Protein AF-A0A4V1UXA6-F1 (afdb_monomer)

Structure (mmCIF, N/CA/C/O backbone):
data_AF-A0A4V1UXA6-F1
#
_entry.id   AF-A0A4V1UXA6-F1
#
loop_
_atom_site.group_PDB
_atom_site.id
_atom_site.type_symbol
_atom_site.label_atom_id
_atom_site.label_alt_id
_atom_site.label_comp_id
_atom_site.label_asym_id
_atom_site.label_entity_id
_atom_site.label_seq_id
_atom_site.pdbx_PDB_ins_code
_atom_site.Cartn_x
_atom_site.Cartn_y
_atom_site.Cartn_z
_atom_site.occupancy
_atom_site.B_iso_or_equiv
_atom_site.auth_seq_id
_atom_site.auth_comp_id
_atom_site.auth_asym_id
_atom_site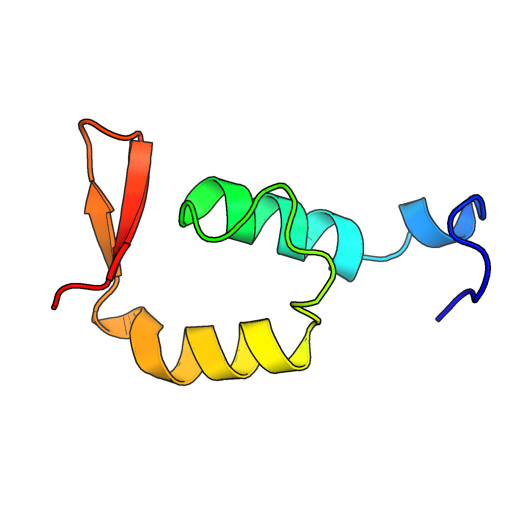.auth_atom_id
_atom_site.pdbx_PDB_model_num
ATOM 1 N N . MET A 1 1 ? 8.550 -4.884 -20.311 1.00 54.22 1 MET A N 1
ATOM 2 C CA . MET A 1 1 ? 8.718 -3.564 -19.664 1.00 54.22 1 MET A CA 1
ATOM 3 C C . MET A 1 1 ? 10.078 -2.998 -20.059 1.00 54.22 1 MET A C 1
ATOM 5 O O . MET A 1 1 ? 10.956 -3.811 -20.344 1.00 54.22 1 MET A O 1
ATOM 9 N N . PRO A 1 2 ? 10.262 -1.667 -20.147 1.00 48.38 2 PRO A N 1
ATOM 10 C CA . PRO A 1 2 ? 11.566 -1.075 -20.438 1.00 48.38 2 PRO A CA 1
ATOM 11 C C . PRO A 1 2 ? 12.580 -1.530 -19.386 1.00 48.38 2 PRO A C 1
ATOM 13 O O . PRO A 1 2 ? 12.291 -1.509 -18.195 1.00 48.38 2 PRO A O 1
ATOM 16 N N . VAL A 1 3 ? 13.749 -1.984 -19.830 1.00 61.12 3 VAL A N 1
ATOM 17 C CA . VAL A 1 3 ? 14.803 -2.503 -18.938 1.00 61.12 3 VAL A CA 1
ATOM 18 C C . VAL A 1 3 ? 15.531 -1.358 -18.222 1.00 61.12 3 VAL A C 1
ATOM 20 O O . VAL A 1 3 ? 16.114 -1.543 -17.158 1.00 61.12 3 VAL A O 1
ATOM 23 N N . ASP A 1 4 ? 15.474 -0.159 -18.800 1.00 64.19 4 ASP A N 1
ATOM 24 C CA . ASP A 1 4 ? 16.158 1.029 -18.311 1.00 64.19 4 ASP A CA 1
ATOM 25 C C . ASP A 1 4 ? 15.227 1.880 -17.434 1.00 64.19 4 ASP A C 1
ATOM 27 O O . ASP A 1 4 ? 14.225 2.424 -17.912 1.00 64.19 4 ASP A O 1
ATOM 31 N N . LYS A 1 5 ? 15.574 2.013 -16.147 1.00 58.25 5 LYS A N 1
ATOM 32 C CA . LYS A 1 5 ? 14.835 2.811 -15.153 1.00 58.25 5 LYS A CA 1
ATOM 33 C C . LYS A 1 5 ? 14.783 4.306 -15.517 1.00 58.25 5 LYS A C 1
ATOM 35 O O . LYS A 1 5 ? 13.837 4.980 -15.118 1.00 58.25 5 LYS A O 1
ATOM 40 N N . GLY A 1 6 ? 15.734 4.817 -16.306 1.00 65.06 6 GLY A N 1
ATOM 41 C CA . GLY A 1 6 ? 15.759 6.210 -16.771 1.00 65.06 6 GLY A CA 1
ATOM 42 C C . GLY A 1 6 ? 14.927 6.479 -18.029 1.00 65.06 6 GLY A C 1
ATOM 43 O O . GLY A 1 6 ? 14.841 7.623 -18.476 1.00 65.06 6 GLY A O 1
ATOM 44 N N . SER A 1 7 ? 14.322 5.445 -18.624 1.00 72.25 7 SER A N 1
ATOM 45 C CA . SER A 1 7 ? 13.577 5.595 -19.870 1.00 72.25 7 SER A CA 1
ATOM 46 C C . SER A 1 7 ? 12.330 6.468 -19.678 1.00 72.25 7 SER A C 1
ATOM 48 O O . SER A 1 7 ? 11.508 6.170 -18.808 1.00 72.25 7 SER A O 1
ATOM 50 N N . PRO A 1 8 ? 12.094 7.473 -20.543 1.00 69.06 8 PRO A N 1
ATOM 51 C CA . PRO A 1 8 ? 10.847 8.2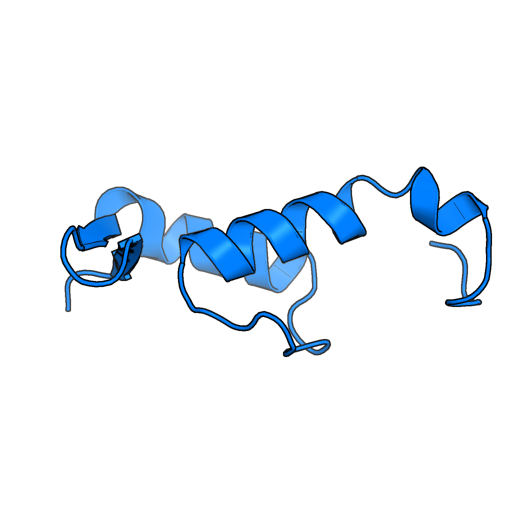35 -20.549 1.00 69.06 8 PRO A CA 1
ATOM 52 C C . PRO A 1 8 ? 9.595 7.361 -20.729 1.00 69.06 8 PRO A C 1
ATOM 54 O O . PRO A 1 8 ? 8.509 7.745 -20.307 1.00 69.06 8 PRO A O 1
ATOM 57 N N . ALA A 1 9 ? 9.742 6.158 -21.300 1.00 67.56 9 ALA A N 1
ATOM 58 C CA . ALA A 1 9 ? 8.663 5.178 -21.414 1.00 67.56 9 ALA A CA 1
ATOM 59 C C . ALA A 1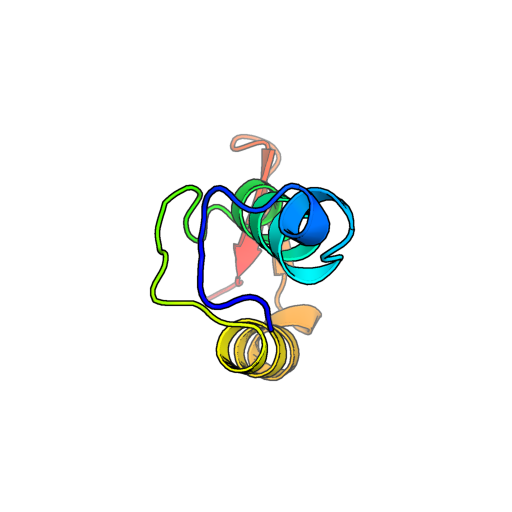 9 ? 8.128 4.702 -20.046 1.00 67.56 9 ALA A C 1
ATOM 61 O O . ALA A 1 9 ? 6.986 4.255 -19.967 1.00 67.56 9 ALA A O 1
ATOM 62 N N . ASN A 1 10 ? 8.905 4.842 -18.964 1.00 62.56 10 ASN A N 1
ATOM 63 C CA . ASN A 1 10 ? 8.455 4.531 -17.604 1.00 62.56 10 ASN A CA 1
ATOM 64 C C . ASN A 1 10 ? 7.409 5.529 -17.089 1.00 62.56 10 ASN A C 1
ATOM 66 O O . ASN A 1 10 ? 6.579 5.158 -16.266 1.00 62.56 10 ASN A O 1
ATOM 70 N N . PHE A 1 11 ? 7.374 6.761 -17.610 1.00 62.69 11 PHE A N 1
ATOM 71 C CA . PHE A 1 11 ? 6.318 7.727 -17.277 1.00 62.69 11 PHE A CA 1
ATOM 72 C C . PHE A 1 11 ? 4.952 7.338 -17.862 1.00 62.69 11 PHE A C 1
ATOM 74 O O . PHE A 1 11 ? 3.917 7.812 -17.402 1.00 62.69 11 PHE A O 1
ATOM 81 N N . CYS A 1 12 ? 4.932 6.455 -18.860 1.00 64.75 12 CYS A N 1
ATOM 82 C CA . CYS A 1 12 ? 3.709 5.856 -19.386 1.00 64.75 12 CYS A CA 1
ATOM 83 C C . CYS A 1 12 ? 3.415 4.491 -18.756 1.00 64.75 12 CYS A C 1
ATOM 85 O O . CYS A 1 12 ? 2.459 3.838 -19.170 1.00 64.75 12 CYS A O 1
ATOM 87 N N . ASN A 1 13 ? 4.227 4.039 -17.793 1.00 65.62 13 ASN A N 1
ATOM 88 C CA . ASN A 1 13 ? 4.006 2.773 -17.121 1.00 65.62 13 ASN A CA 1
ATOM 89 C C . ASN A 1 13 ? 2.986 2.968 -15.984 1.00 65.62 13 ASN A C 1
ATOM 91 O O . ASN A 1 13 ? 3.335 3.564 -14.958 1.00 65.62 13 ASN A O 1
ATOM 95 N N . PRO A 1 14 ? 1.737 2.486 -16.130 1.00 63.69 14 PRO A N 1
ATOM 96 C CA . PRO A 1 14 ? 0.722 2.636 -15.092 1.00 63.69 14 PRO A CA 1
ATOM 97 C C . PRO A 1 14 ? 1.152 1.977 -13.778 1.00 63.69 14 PRO A C 1
ATOM 99 O O . PRO A 1 14 ? 0.784 2.461 -12.710 1.00 63.69 14 PRO A O 1
ATOM 102 N N . ASP A 1 15 ? 1.983 0.939 -13.843 1.00 65.50 15 ASP A N 1
ATOM 103 C CA . ASP A 1 15 ? 2.450 0.169 -12.694 1.00 65.50 15 ASP A CA 1
ATOM 104 C C . ASP A 1 15 ? 3.274 1.025 -11.722 1.00 65.50 15 ASP A C 1
ATOM 106 O O . ASP A 1 15 ? 3.023 1.018 -10.517 1.00 65.50 15 ASP A O 1
ATOM 110 N N . THR A 1 16 ? 4.205 1.840 -12.231 1.00 62.94 16 THR A N 1
ATOM 111 C CA . THR A 1 16 ? 5.093 2.674 -11.402 1.00 62.94 16 THR A CA 1
ATOM 112 C C . THR A 1 16 ? 4.308 3.669 -10.546 1.00 62.94 16 THR A C 1
ATOM 114 O O . THR A 1 16 ? 4.595 3.846 -9.361 1.00 62.94 16 THR A O 1
ATOM 117 N N . TYR A 1 17 ? 3.275 4.287 -11.118 1.00 65.50 17 TYR A N 1
ATOM 118 C CA . TYR A 1 17 ? 2.429 5.238 -10.398 1.00 65.50 17 TYR A CA 1
ATOM 119 C C . TYR A 1 17 ? 1.396 4.551 -9.510 1.00 65.50 17 TYR A C 1
ATOM 121 O O . TYR A 1 17 ? 1.123 5.018 -8.403 1.00 65.50 17 TYR A O 1
ATOM 129 N N . THR A 1 18 ? 0.852 3.424 -9.969 1.00 68.56 18 THR A N 1
ATOM 130 C CA . THR A 1 18 ? -0.158 2.656 -9.236 1.00 68.56 18 THR A CA 1
ATOM 131 C C . THR A 1 18 ? 0.429 2.061 -7.960 1.00 68.56 18 THR A C 1
ATOM 133 O O . THR A 1 18 ? -0.169 2.195 -6.893 1.00 68.56 18 THR A O 1
ATOM 136 N N . PHE A 1 19 ? 1.631 1.483 -8.017 1.00 71.25 19 PHE A N 1
ATOM 137 C CA . PHE A 1 19 ? 2.267 0.889 -6.838 1.00 71.25 19 PHE A CA 1
ATOM 138 C C . PHE A 1 19 ? 2.767 1.941 -5.857 1.00 71.25 19 PHE A C 1
ATOM 140 O O . PHE A 1 19 ? 2.578 1.770 -4.655 1.00 71.25 19 PHE A O 1
ATOM 147 N N . GLY A 1 20 ? 3.307 3.066 -6.337 1.00 71.06 20 GLY A N 1
ATOM 148 C CA . GLY A 1 20 ? 3.663 4.192 -5.467 1.00 71.06 20 GLY A CA 1
ATOM 149 C C . GLY A 1 20 ? 2.449 4.764 -4.722 1.00 71.06 20 GLY A C 1
ATOM 150 O O . GLY A 1 20 ? 2.522 5.074 -3.526 1.00 71.06 20 GLY A O 1
ATOM 151 N N . TYR A 1 21 ? 1.303 4.842 -5.404 1.00 75.06 21 TYR A N 1
ATOM 152 C CA . TYR A 1 21 ? 0.044 5.267 -4.802 1.00 75.06 21 TYR A CA 1
ATOM 153 C C . TYR A 1 21 ? -0.471 4.261 -3.764 1.00 75.06 21 TYR A C 1
ATOM 155 O O . TYR A 1 21 ? -0.740 4.644 -2.625 1.00 75.06 21 TYR A O 1
ATOM 163 N N . LEU A 1 22 ? -0.532 2.969 -4.103 1.00 77.69 22 LEU A N 1
ATOM 164 C CA . LEU A 1 22 ? -0.967 1.911 -3.183 1.00 77.69 22 LEU A CA 1
ATOM 165 C C . LEU A 1 22 ? -0.0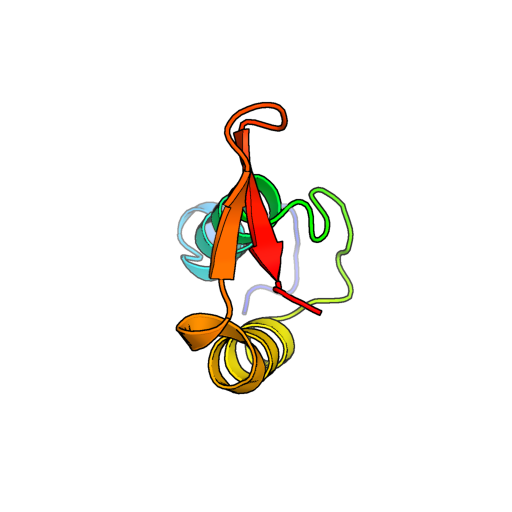47 1.783 -1.962 1.00 77.69 22 LEU A C 1
ATOM 167 O O . LEU A 1 22 ? -0.524 1.642 -0.834 1.00 77.69 22 LEU A O 1
ATOM 171 N N . ALA A 1 23 ? 1.266 1.896 -2.157 1.00 76.81 23 ALA A N 1
ATOM 172 C CA . ALA A 1 23 ? 2.254 1.902 -1.086 1.00 76.81 23 ALA A CA 1
ATOM 173 C C . ALA A 1 23 ? 2.046 3.067 -0.113 1.00 76.81 23 ALA A C 1
ATOM 175 O O . ALA A 1 23 ? 2.126 2.880 1.103 1.00 76.81 23 ALA A O 1
ATOM 176 N N . THR A 1 24 ? 1.752 4.254 -0.649 1.00 79.94 24 THR A N 1
ATOM 177 C CA . THR A 1 24 ? 1.446 5.446 0.148 1.00 79.94 24 THR A CA 1
ATOM 178 C C . THR A 1 24 ? 0.135 5.275 0.905 1.00 79.94 24 THR A C 1
ATOM 180 O O . THR A 1 24 ? 0.075 5.587 2.090 1.00 79.94 24 THR A O 1
ATOM 183 N N . LEU A 1 25 ? -0.893 4.728 0.255 1.00 84.94 25 LEU A N 1
ATOM 184 C CA . LEU A 1 25 ? -2.198 4.515 0.871 1.00 84.94 25 LEU A CA 1
ATOM 185 C C . LEU A 1 25 ? -2.205 3.442 1.956 1.00 84.94 25 LEU A C 1
ATOM 187 O O . LEU A 1 25 ? -3.090 3.484 2.797 1.00 84.94 25 LEU A O 1
ATOM 191 N N . THR A 1 26 ? -1.282 2.480 1.944 1.00 85.69 26 THR A N 1
ATOM 192 C CA . THR A 1 26 ? -1.311 1.311 2.850 1.00 85.69 26 THR A CA 1
ATOM 193 C C . THR A 1 26 ? -0.114 1.240 3.803 1.00 85.69 26 THR A C 1
ATOM 195 O O . THR A 1 26 ? 0.052 0.262 4.532 1.00 85.69 26 THR A O 1
ATOM 198 N N . SER A 1 27 ? 0.770 2.247 3.783 1.00 72.44 27 SER A N 1
ATOM 199 C CA . SER A 1 27 ? 2.057 2.251 4.503 1.00 72.44 27 SER A CA 1
ATOM 200 C C . SER A 1 27 ? 2.964 1.039 4.215 1.00 72.44 27 SER A C 1
ATOM 202 O O . SER A 1 27 ? 3.898 0.770 4.971 1.00 72.44 27 SER A O 1
ATOM 204 N N . LYS A 1 28 ? 2.727 0.284 3.129 1.00 70.00 28 LYS A N 1
ATOM 205 C CA . LYS A 1 28 ? 3.444 -0.972 2.828 1.00 70.00 28 LYS A CA 1
ATOM 206 C C . LYS A 1 28 ? 4.724 -0.832 2.011 1.00 70.00 28 LYS A C 1
ATOM 208 O O . LYS A 1 28 ? 5.334 -1.851 1.688 1.00 70.00 28 LYS A O 1
ATOM 213 N N . GLY A 1 29 ? 5.200 0.384 1.779 1.00 61.53 29 GLY A N 1
ATOM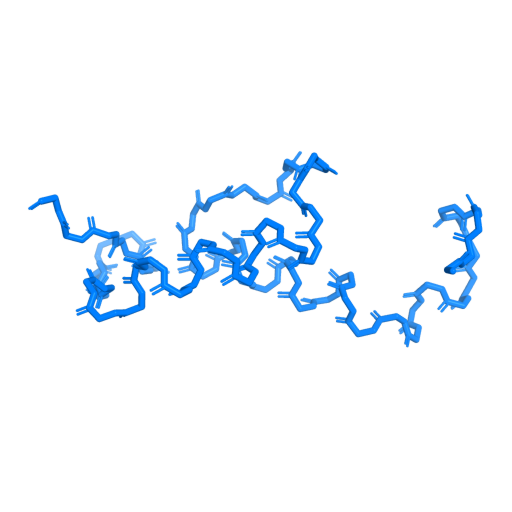 214 C CA . GLY A 1 29 ? 6.567 0.586 1.310 1.00 61.53 29 GLY A CA 1
ATOM 215 C C . GLY A 1 29 ? 6.650 1.582 0.182 1.00 61.53 29 GLY A C 1
ATOM 216 O O . GLY A 1 29 ? 6.689 1.187 -0.977 1.00 61.53 29 GLY A O 1
ATOM 217 N N . LYS A 1 30 ? 6.765 2.863 0.542 1.00 57.00 30 LYS A N 1
ATOM 218 C CA . LYS A 1 30 ? 7.212 3.892 -0.403 1.00 57.00 30 LYS A CA 1
ATOM 219 C C . LYS A 1 30 ? 8.511 3.499 -1.132 1.00 57.00 30 LYS A C 1
ATOM 221 O O . LYS A 1 30 ? 8.724 3.998 -2.227 1.00 57.00 30 LYS A O 1
ATOM 226 N N . ASP A 1 31 ? 9.290 2.560 -0.577 1.00 58.38 31 ASP A N 1
ATOM 227 C CA . ASP A 1 31 ? 10.654 2.255 -1.018 1.00 58.38 31 ASP A CA 1
ATOM 228 C C . ASP A 1 31 ? 10.957 0.748 -1.199 1.00 58.38 31 ASP A C 1
ATOM 230 O O . ASP A 1 31 ? 12.119 0.371 -1.330 1.00 58.38 31 ASP A O 1
ATOM 234 N N . ASP A 1 32 ? 9.953 -0.142 -1.184 1.00 66.88 32 ASP A N 1
ATOM 235 C CA . ASP A 1 32 ? 10.205 -1.582 -1.370 1.00 66.88 32 ASP A CA 1
ATOM 236 C C . ASP A 1 32 ? 10.082 -1.986 -2.845 1.00 66.88 32 ASP A C 1
ATOM 238 O O . ASP A 1 32 ? 9.040 -2.463 -3.298 1.00 66.88 32 ASP A O 1
ATOM 242 N N . GLU A 1 33 ? 11.177 -1.795 -3.588 1.00 67.81 33 GLU A N 1
ATOM 243 C CA . GLU A 1 33 ? 11.287 -2.155 -5.008 1.00 67.81 33 GLU A CA 1
ATOM 244 C C . GLU A 1 33 ? 11.117 -3.665 -5.282 1.00 67.81 33 GLU A C 1
ATOM 246 O O . GLU A 1 33 ? 11.023 -4.062 -6.442 1.00 67.81 33 GLU A O 1
ATOM 251 N N . THR A 1 34 ? 11.067 -4.522 -4.251 1.00 74.38 34 THR A N 1
ATOM 252 C CA . THR A 1 34 ? 10.850 -5.972 -4.424 1.00 74.38 34 THR A CA 1
ATOM 253 C C . THR A 1 34 ? 9.379 -6.342 -4.631 1.00 74.38 34 THR A C 1
ATOM 255 O O . THR A 1 34 ? 9.073 -7.476 -5.000 1.00 74.38 34 THR A O 1
ATOM 258 N N . LYS A 1 35 ? 8.460 -5.393 -4.414 1.00 77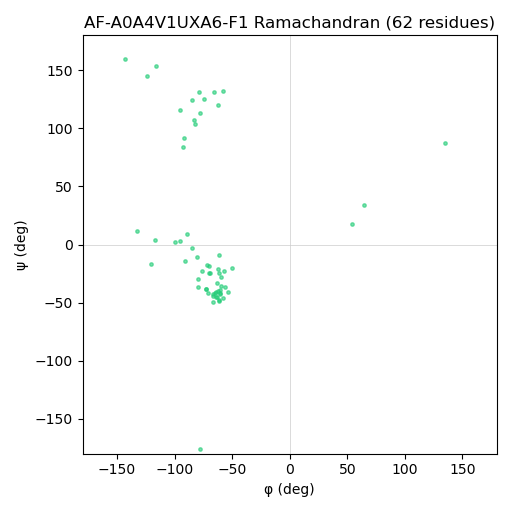.62 35 LYS A N 1
ATOM 259 C CA . LYS A 1 35 ? 7.015 -5.586 -4.569 1.00 77.62 35 LYS A CA 1
ATOM 260 C C . LYS A 1 35 ? 6.568 -5.211 -5.976 1.00 77.62 35 LYS A C 1
ATOM 262 O O . LYS A 1 35 ? 6.223 -4.062 -6.252 1.00 77.62 35 LYS A 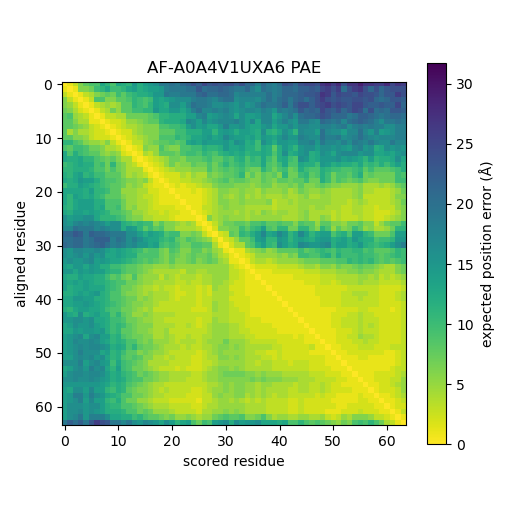O 1
ATOM 267 N N . ASP A 1 36 ? 6.565 -6.201 -6.856 1.00 78.00 36 ASP A N 1
ATOM 268 C CA . ASP A 1 36 ? 6.037 -6.063 -8.208 1.00 78.00 36 ASP A CA 1
ATOM 269 C C . ASP A 1 36 ? 4.495 -6.123 -8.256 1.00 78.00 36 ASP A C 1
ATOM 271 O O . ASP A 1 36 ? 3.797 -6.186 -7.236 1.00 78.00 36 ASP A O 1
ATOM 275 N N . TYR A 1 37 ? 3.951 -6.093 -9.474 1.00 76.44 37 TYR A N 1
ATOM 276 C CA . TYR A 1 37 ? 2.510 -6.149 -9.710 1.00 76.44 37 TYR A CA 1
ATOM 277 C C . TYR A 1 37 ? 1.860 -7.423 -9.156 1.00 76.44 37 TYR A C 1
ATOM 279 O O . TYR A 1 37 ? 0.728 -7.369 -8.670 1.00 76.44 37 TYR A O 1
ATOM 287 N N . GLN A 1 38 ? 2.563 -8.559 -9.209 1.00 84.06 38 GLN A N 1
ATOM 288 C CA . GLN A 1 38 ? 2.032 -9.843 -8.768 1.00 84.06 38 GLN A CA 1
ATOM 289 C C . GLN A 1 38 ? 1.916 -9.861 -7.247 1.00 84.06 38 GLN A C 1
ATOM 291 O O . GLN A 1 38 ? 0.889 -10.275 -6.708 1.00 84.06 38 GLN A O 1
ATOM 296 N N . TRP A 1 39 ? 2.923 -9.325 -6.552 1.00 87.12 39 TRP A N 1
ATOM 297 C CA . TRP A 1 39 ? 2.861 -9.153 -5.107 1.00 87.12 39 TRP A CA 1
ATOM 298 C C . TRP A 1 39 ? 1.666 -8.287 -4.691 1.00 87.12 39 TRP A C 1
ATOM 300 O O . TRP A 1 39 ? 0.931 -8.656 -3.773 1.00 87.12 39 TRP A O 1
ATOM 310 N N . TRP A 1 40 ? 1.440 -7.156 -5.372 1.00 84.69 40 TRP A N 1
ATOM 311 C CA . TRP A 1 40 ? 0.312 -6.267 -5.073 1.00 84.69 40 TRP A CA 1
ATOM 312 C C . TRP A 1 40 ? -1.042 -6.923 -5.332 1.00 84.69 40 TRP A C 1
ATOM 314 O O . TRP A 1 40 ? -1.947 -6.778 -4.508 1.00 84.69 40 TRP A O 1
ATOM 324 N N . ALA A 1 41 ? -1.176 -7.672 -6.428 1.00 84.38 41 ALA A N 1
ATOM 325 C CA . ALA A 1 41 ? -2.388 -8.426 -6.732 1.00 84.38 41 ALA A CA 1
ATOM 326 C C . ALA A 1 41 ? -2.686 -9.474 -5.645 1.00 84.38 41 ALA A C 1
ATOM 328 O O . ALA A 1 41 ? -3.797 -9.517 -5.109 1.00 84.38 41 ALA A O 1
ATOM 329 N N . ASP A 1 42 ? -1.681 -10.260 -5.253 1.00 90.12 42 ASP A N 1
ATOM 330 C CA . ASP A 1 42 ? -1.809 -11.290 -4.219 1.00 90.12 42 ASP A CA 1
ATOM 331 C C . ASP A 1 42 ? -2.109 -10.684 -2.844 1.00 90.12 42 ASP A C 1
ATOM 333 O O . ASP A 1 42 ? -2.921 -11.208 -2.075 1.00 90.12 42 ASP A O 1
ATOM 337 N N . TRP A 1 43 ? -1.446 -9.576 -2.510 1.00 89.31 43 TRP A N 1
ATOM 338 C CA . TRP A 1 43 ? -1.681 -8.855 -1.268 1.00 89.31 43 TRP A CA 1
ATOM 339 C C . TRP A 1 43 ? -3.102 -8.297 -1.224 1.00 89.31 43 TRP A C 1
ATOM 341 O O . TRP A 1 43 ? -3.790 -8.468 -0.217 1.00 89.31 43 TRP A O 1
ATOM 351 N N . TRP A 1 44 ? -3.571 -7.683 -2.311 1.00 87.62 44 TRP A N 1
ATOM 352 C CA . TRP A 1 44 ? -4.927 -7.152 -2.392 1.00 87.62 44 TRP A CA 1
ATOM 353 C C . TRP A 1 44 ? -5.967 -8.262 -2.238 1.00 87.62 44 TRP A C 1
ATOM 355 O O . TRP A 1 44 ? -6.855 -8.155 -1.393 1.00 87.62 44 TRP A O 1
ATOM 365 N N . ALA A 1 45 ? -5.820 -9.372 -2.967 1.00 90.69 45 ALA A N 1
ATOM 366 C CA . ALA A 1 45 ? -6.730 -10.514 -2.881 1.00 90.69 45 ALA A CA 1
ATOM 367 C C . ALA A 1 45 ? -6.855 -11.070 -1.451 1.00 90.69 45 ALA A C 1
ATOM 369 O O . ALA A 1 45 ? -7.942 -11.451 -1.028 1.00 90.69 45 ALA A O 1
ATOM 370 N N . LYS A 1 46 ? -5.759 -11.072 -0.681 1.00 93.06 46 LYS A N 1
ATOM 371 C CA . LYS A 1 46 ? -5.735 -11.579 0.702 1.00 93.06 46 LYS A CA 1
ATOM 372 C C . LYS A 1 46 ? -6.294 -10.605 1.740 1.00 93.06 46 LYS A C 1
ATOM 374 O O . LYS A 1 46 ? -6.751 -11.052 2.791 1.00 93.06 46 LYS A O 1
ATOM 379 N N . ASN A 1 47 ? -6.182 -9.298 1.500 1.00 90.88 47 ASN A N 1
ATOM 380 C CA . ASN A 1 47 ? -6.340 -8.299 2.558 1.00 90.88 47 ASN A CA 1
ATOM 381 C C . ASN A 1 47 ? -7.459 -7.284 2.321 1.00 90.88 47 ASN A C 1
ATOM 383 O O . ASN A 1 47 ? -7.839 -6.635 3.288 1.00 90.88 47 ASN A O 1
ATOM 387 N N . ASN A 1 48 ? -7.982 -7.132 1.098 1.00 88.31 48 ASN A N 1
ATOM 388 C CA . ASN A 1 48 ? -8.886 -6.026 0.751 1.00 88.31 48 ASN A CA 1
ATOM 389 C C . ASN A 1 48 ? -10.103 -5.900 1.688 1.00 88.31 48 ASN A C 1
ATOM 391 O O . ASN A 1 48 ? -10.415 -4.798 2.126 1.00 88.31 48 ASN A O 1
ATOM 395 N N . GLU A 1 49 ? -10.717 -7.016 2.085 1.00 92.75 49 GLU A N 1
ATOM 396 C CA . GLU A 1 49 ? -11.888 -7.027 2.976 1.00 92.75 49 GLU A CA 1
ATOM 397 C C . GLU A 1 49 ? -11.553 -6.670 4.431 1.00 92.75 49 GLU A C 1
ATOM 399 O O . GLU A 1 49 ? -12.433 -6.327 5.215 1.00 92.75 49 GLU A O 1
ATOM 404 N N . LYS A 1 50 ? -10.272 -6.749 4.798 1.00 92.75 50 LYS A N 1
ATOM 405 C CA . LYS A 1 50 ? -9.752 -6.457 6.139 1.00 92.75 50 LYS A CA 1
ATOM 406 C C . LYS A 1 50 ? -9.135 -5.065 6.220 1.00 92.75 50 LYS A C 1
ATOM 408 O O . LYS A 1 50 ? -8.573 -4.714 7.256 1.00 92.75 50 LYS A O 1
ATOM 413 N N . LEU A 1 51 ? -9.170 -4.289 5.134 1.00 90.75 51 LEU A N 1
ATOM 414 C CA . LEU A 1 51 ? -8.617 -2.943 5.131 1.00 90.75 51 LEU A CA 1
ATOM 415 C C . LEU A 1 51 ? -9.538 -1.995 5.885 1.00 90.75 51 LEU A C 1
ATOM 417 O O . LEU A 1 51 ? -10.707 -1.829 5.545 1.00 90.75 51 LEU A O 1
ATOM 421 N N . PHE A 1 52 ? -8.977 -1.312 6.875 1.00 92.81 52 PHE A N 1
ATOM 422 C CA . PHE A 1 52 ? -9.650 -0.237 7.583 1.00 92.81 52 PHE A CA 1
ATOM 423 C C . PHE A 1 52 ? -8.819 1.038 7.503 1.00 92.81 52 PHE A C 1
ATOM 425 O O . PHE A 1 52 ? -7.588 1.014 7.496 1.00 92.81 52 PHE A O 1
ATOM 432 N N . TRP A 1 53 ? -9.503 2.176 7.424 1.00 91.25 53 TRP A N 1
ATOM 433 C CA . TRP A 1 53 ? -8.846 3.475 7.392 1.00 91.25 53 TRP A CA 1
ATOM 434 C C . TRP A 1 53 ? -8.387 3.882 8.795 1.00 91.25 53 TRP A C 1
ATOM 436 O O . TRP A 1 53 ? -9.214 4.165 9.669 1.00 91.25 53 TRP A O 1
ATOM 446 N N . ASN A 1 54 ? -7.072 3.957 9.007 1.00 90.50 54 ASN A N 1
ATOM 447 C CA . ASN A 1 54 ? -6.490 4.525 10.214 1.00 90.50 54 ASN A CA 1
ATOM 448 C C . ASN A 1 54 ? -6.430 6.055 10.076 1.00 90.50 54 ASN A C 1
ATOM 450 O O . ASN A 1 54 ? -5.565 6.607 9.394 1.00 90.50 54 ASN A O 1
ATOM 454 N N . LYS A 1 55 ? -7.357 6.749 10.747 1.00 90.31 55 LYS A N 1
ATOM 455 C CA . LYS A 1 55 ? -7.47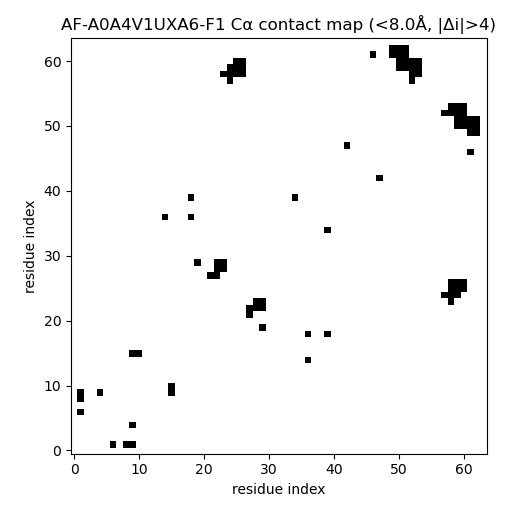8 8.216 10.693 1.00 90.31 55 LYS A CA 1
ATOM 456 C C . LYS A 1 55 ? -6.260 8.954 11.246 1.00 90.31 55 LYS A C 1
ATOM 458 O O . LYS A 1 55 ? -5.956 10.032 10.753 1.00 90.31 55 LYS A O 1
ATOM 463 N N . GLU A 1 56 ? -5.586 8.397 12.247 1.00 91.69 56 GLU A N 1
ATOM 464 C CA . GLU A 1 56 ? -4.424 9.036 12.876 1.00 91.69 56 GLU A CA 1
ATOM 465 C C . GLU A 1 56 ? -3.202 8.988 11.961 1.00 91.69 56 GLU A C 1
ATOM 467 O O . GLU A 1 56 ? -2.448 9.953 11.871 1.00 91.69 56 GLU A O 1
ATOM 472 N N . LYS A 1 57 ? -3.027 7.869 11.251 1.00 87.25 57 LYS A N 1
ATOM 473 C CA . LYS A 1 57 ? -1.890 7.660 10.349 1.00 87.25 57 LYS A CA 1
ATOM 474 C C . LYS A 1 57 ? -2.160 8.096 8.911 1.00 87.25 57 LYS A C 1
ATOM 476 O O . LYS A 1 57 ? -1.219 8.198 8.131 1.00 87.25 57 LYS A O 1
ATOM 481 N N . GLY A 1 58 ? -3.421 8.331 8.550 1.00 88.31 58 GLY A N 1
ATOM 482 C CA . GLY A 1 58 ? -3.813 8.708 7.193 1.00 88.31 58 GLY A CA 1
ATOM 483 C C . GLY A 1 58 ? -3.532 7.614 6.159 1.00 88.31 58 GLY A C 1
ATOM 484 O O . GLY A 1 58 ? -3.169 7.934 5.029 1.00 88.31 58 GLY A O 1
ATOM 485 N N . VAL A 1 59 ? -3.662 6.341 6.549 1.00 90.81 59 VAL A N 1
ATOM 486 C CA . VAL A 1 59 ? -3.427 5.168 5.690 1.00 90.81 59 VAL A CA 1
ATOM 487 C C . VAL A 1 59 ? -4.414 4.040 5.99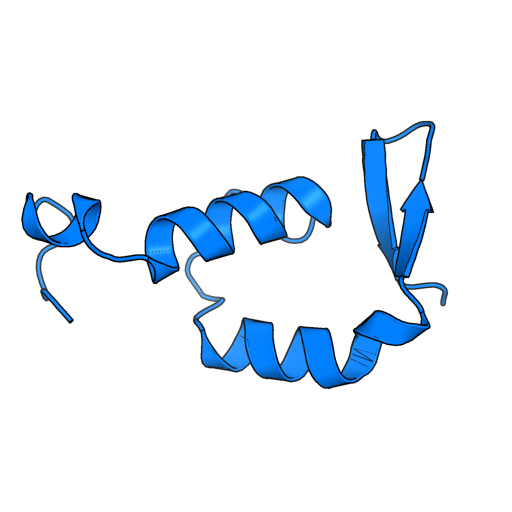7 1.00 90.81 59 VAL A C 1
ATOM 489 O O . VAL A 1 59 ? -4.983 3.972 7.086 1.00 90.81 59 VAL A O 1
ATOM 492 N N . PHE A 1 60 ? -4.588 3.122 5.052 1.00 89.31 60 PHE A N 1
ATOM 493 C CA . PHE A 1 60 ? -5.259 1.846 5.251 1.00 89.31 60 PHE A CA 1
ATOM 494 C C . PHE A 1 60 ? -4.334 0.842 5.939 1.00 89.31 60 PHE A C 1
ATOM 496 O O . PHE A 1 60 ? -3.205 0.613 5.505 1.00 89.31 60 PHE A O 1
ATOM 503 N N . GLU A 1 61 ? -4.838 0.201 6.984 1.00 90.56 61 GLU A N 1
ATOM 504 C CA . GLU A 1 61 ? -4.170 -0.895 7.679 1.00 90.56 61 GLU A CA 1
ATOM 505 C C . GLU A 1 61 ? -4.986 -2.181 7.529 1.00 90.56 61 GLU A C 1
ATOM 507 O O . GLU A 1 61 ? -6.199 -2.147 7.333 1.00 90.56 61 GLU A O 1
ATOM 512 N N . VAL A 1 62 ? -4.309 -3.328 7.603 1.00 90.31 62 VAL A N 1
ATOM 513 C CA . VAL A 1 62 ? -4.972 -4.636 7.614 1.00 90.31 62 VAL A CA 1
ATOM 514 C C . VAL A 1 62 ? -5.372 -4.947 9.049 1.00 90.31 62 VAL A C 1
ATOM 516 O O . VAL A 1 62 ? -4.516 -4.952 9.936 1.00 90.31 62 VAL A O 1
ATOM 519 N N . GLN A 1 63 ? -6.655 -5.208 9.274 1.00 85.44 63 GLN A N 1
ATOM 520 C CA . GLN A 1 63 ? -7.165 -5.692 10.551 1.00 85.44 63 GLN A CA 1
ATOM 521 C C . GLN A 1 63 ? -6.543 -7.064 10.846 1.00 85.44 63 GLN A C 1
ATOM 523 O O . GLN A 1 63 ? -6.649 -7.976 10.020 1.00 85.44 63 GLN A O 1
ATOM 528 N N . GLN A 1 64 ? -5.826 -7.163 11.971 1.00 70.12 64 GLN A N 1
ATOM 529 C CA . GLN A 1 64 ? -5.190 -8.406 12.426 1.00 70.12 64 GLN A CA 1
ATOM 530 C C . GLN A 1 64 ? -6.225 -9.450 12.837 1.00 70.12 64 GLN A C 1
ATOM 532 O O . GLN A 1 64 ? -7.248 -9.052 13.439 1.00 70.12 64 GLN A O 1
#

pLDDT: mean 76.87, std 12.2, range [48.38, 93.06]

Foldseek 3Di:
DDPDPPDPVVVVVPQVVVVCVLCLQEVVCVPPPVCGPVNVVVCCVVFVVQWDQDPVSRHTYGND

Solvent-accessible surface area (backbone atoms only — not comparable to full-atom values): 3995 Å² total; per-residue (Å²): 128,83,90,52,89,86,40,75,69,53,80,72,36,65,63,65,56,49,50,50,48,51,15,56,43,42,71,74,37,84,77,50,86,86,63,48,73,66,54,51,52,55,48,44,76,75,34,59,92,39,54,42,79,38,77,92,76,68,25,35,42,71,66,128

Radius of gyration: 13.4 Å; Cα contacts (8 Å, |Δi|>4): 46; chains: 1; bounding box: 28×21×34 Å

Secondary structure (DSSP, 8-state):
--S-TT-GGGGG-HHHHHHHHHHHHHTS-TT-TT--HHHHHHHHHHHGGGEEEETTTTEEEE--

Nearest PDB structures (foldseek):
  2e5n-assembly1_A  TM=2.344E-01  e=7.612E+00  Homo sapiens

Mean predicted aligned error: 8.21 Å

Sequence (64 aa):
MPVDKGSPANFCNPDTYTFGYLATLTSKGKDDETKDYQWWADWWAKNNEKLFWNKEKGVFEVQQ